Protein AF-A0A967SSY9-F1 (afdb_monomer_lite)

Sequence (122 aa):
AFTFTVLLGTLFPLVAEAMRGVRVTVGEPFFNRMTLPLAVLLLFLVGVGPVLPWGKADSRHFRRFMVPGVLGVLAIVGWLAIGGRHILAMLGIGFAVFAIAANLVEFVVGARARMNAKGENP

pLDDT: mean 81.49, std 11.8, range [48.12, 94.94]

Radius of gyration: 21.55 Å; chains: 1; bounding box: 57×33×54 Å

Secondary structure (DSSP, 8-state):
-HHHHHHHHHHHHHHHHHHHSS-----HHHHHHHHHHHHHHHHHHHHHGGGS-SS---HHHHHHHHHHHHHHHHHHHHHHHTT---HHHHHHHHHHHHHHHHHHHHHHHHHHHHHHHHT---

Structure (mmCIF, N/CA/C/O backbone):
data_AF-A0A967SSY9-F1
#
_entry.id   AF-A0A967SSY9-F1
#
loop_
_atom_site.group_PDB
_atom_site.id
_atom_site.type_symbol
_atom_site.label_atom_id
_atom_site.label_alt_id
_atom_site.label_comp_id
_atom_site.label_asym_id
_atom_site.label_entity_id
_atom_site.label_seq_id
_atom_site.pdbx_PDB_ins_code
_atom_site.Cartn_x
_atom_site.Cartn_y
_atom_site.Cartn_z
_atom_site.occupancy
_atom_site.B_iso_or_equiv
_atom_site.auth_seq_id
_atom_site.auth_comp_id
_atom_site.auth_asym_id
_atom_site.auth_atom_id
_atom_site.pdbx_PDB_model_num
ATOM 1 N N . ALA A 1 1 ? 29.407 15.890 -0.890 1.00 74.62 1 ALA A N 1
ATOM 2 C CA . ALA A 1 1 ? 29.068 14.493 -1.243 1.00 74.62 1 ALA A CA 1
ATOM 3 C C . ALA A 1 1 ? 27.664 14.393 -1.846 1.00 74.62 1 ALA A C 1
ATOM 5 O O . ALA A 1 1 ? 27.567 14.102 -3.027 1.00 74.62 1 ALA A O 1
ATOM 6 N N . PHE A 1 2 ? 26.599 14.730 -1.107 1.00 80.19 2 PHE A N 1
ATOM 7 C CA . PHE A 1 2 ? 25.205 14.651 -1.582 1.00 80.19 2 PHE A CA 1
ATOM 8 C C . PHE A 1 2 ? 24.925 15.411 -2.893 1.00 80.19 2 PHE A C 1
ATOM 10 O O . PHE A 1 2 ? 24.343 14.862 -3.821 1.00 80.19 2 PHE A O 1
ATOM 17 N N . THR A 1 3 ? 25.419 16.643 -3.020 1.00 86.81 3 THR A N 1
ATOM 18 C CA . THR A 1 3 ? 25.307 17.452 -4.247 1.00 86.81 3 THR A CA 1
ATOM 19 C C . THR A 1 3 ? 25.955 16.798 -5.464 1.00 86.81 3 THR A C 1
ATOM 21 O O . THR A 1 3 ? 25.408 16.874 -6.557 1.00 86.81 3 THR A O 1
ATOM 24 N N . PHE A 1 4 ? 27.083 16.109 -5.281 1.00 89.31 4 PHE A N 1
ATOM 25 C CA . PHE A 1 4 ? 27.763 15.389 -6.358 1.00 89.31 4 PHE A CA 1
ATOM 26 C C . PHE A 1 4 ? 26.966 14.152 -6.790 1.00 89.31 4 PHE A C 1
ATOM 28 O O . PHE A 1 4 ? 26.857 13.875 -7.977 1.00 89.31 4 PHE A O 1
ATOM 35 N N . THR A 1 5 ? 26.337 13.451 -5.841 1.00 84.94 5 THR A N 1
ATOM 36 C CA . THR A 1 5 ? 25.438 12.320 -6.118 1.00 84.94 5 THR A CA 1
ATOM 37 C C . THR A 1 5 ? 24.201 12.748 -6.907 1.00 84.94 5 THR A C 1
ATOM 39 O O . THR A 1 5 ? 23.851 12.093 -7.885 1.00 84.94 5 THR A O 1
ATOM 42 N N . VAL A 1 6 ? 23.561 13.857 -6.521 1.00 87.44 6 VAL A N 1
ATOM 43 C CA . VAL A 1 6 ? 22.399 14.403 -7.244 1.00 87.44 6 VAL A CA 1
ATOM 44 C C . VAL A 1 6 ? 22.806 14.857 -8.647 1.00 87.44 6 VAL A C 1
ATOM 46 O O . VAL A 1 6 ? 22.162 14.480 -9.624 1.00 87.44 6 VAL A O 1
ATOM 49 N N . LEU A 1 7 ? 23.917 15.592 -8.764 1.00 89.75 7 LEU A N 1
ATOM 50 C CA . LEU A 1 7 ? 24.469 16.030 -10.046 1.00 89.75 7 LEU A CA 1
ATOM 51 C C . LEU A 1 7 ? 24.727 14.832 -10.974 1.00 89.75 7 LEU A C 1
ATOM 53 O O . LEU A 1 7 ? 24.225 14.803 -12.094 1.00 89.75 7 LEU A O 1
ATOM 57 N N . LEU A 1 8 ? 25.435 13.809 -10.489 1.00 86.19 8 LEU A N 1
ATOM 58 C CA . LEU A 1 8 ? 25.750 12.615 -11.271 1.00 86.19 8 LEU A CA 1
ATOM 59 C C . LEU A 1 8 ? 24.480 11.842 -11.664 1.00 86.19 8 LEU A C 1
ATOM 61 O O . LEU A 1 8 ? 24.360 11.430 -12.811 1.00 86.19 8 LEU A O 1
ATOM 65 N N . GLY A 1 9 ? 23.506 11.705 -10.758 1.00 79.88 9 GLY A N 1
ATOM 66 C CA . GLY A 1 9 ? 22.229 11.037 -11.034 1.00 79.88 9 GLY A CA 1
ATOM 67 C C . GLY A 1 9 ? 21.374 11.748 -12.088 1.00 79.88 9 GLY A C 1
ATOM 68 O O . GLY A 1 9 ? 20.727 11.085 -12.895 1.00 79.88 9 GLY A O 1
ATOM 69 N N . THR A 1 10 ? 21.402 13.083 -12.122 1.00 84.69 10 THR A N 1
ATOM 70 C CA . THR A 1 10 ? 20.669 13.879 -13.127 1.00 84.69 10 THR A CA 1
ATOM 71 C C . THR A 1 10 ? 21.379 13.961 -14.480 1.00 84.69 10 THR A C 1
ATOM 73 O O . THR A 1 10 ? 20.709 13.986 -15.510 1.00 84.69 10 THR A O 1
ATOM 76 N N . LEU A 1 11 ? 22.717 13.969 -14.503 1.00 82.88 11 LEU A N 1
ATOM 77 C CA . LEU A 1 11 ? 23.506 14.103 -15.734 1.00 82.88 11 LEU A CA 1
ATOM 78 C C . LEU A 1 11 ? 23.828 12.764 -16.409 1.00 82.88 11 LEU A C 1
ATOM 80 O O . LEU A 1 11 ? 24.032 12.731 -17.620 1.00 82.88 11 LEU A O 1
ATOM 84 N N . PHE A 1 12 ? 23.848 11.652 -15.668 1.00 78.81 12 PHE A N 1
ATOM 85 C CA . PHE A 1 12 ? 24.152 10.325 -16.214 1.00 78.81 12 PHE A CA 1
ATOM 86 C C . PHE A 1 12 ? 23.273 9.908 -17.413 1.00 78.81 12 PHE A C 1
ATOM 88 O O . PHE A 1 12 ? 23.837 9.422 -18.396 1.00 78.81 12 PHE A O 1
ATOM 95 N N . PRO A 1 13 ? 21.939 10.122 -17.414 1.00 69.94 13 PRO A N 1
ATOM 96 C CA . PRO A 1 13 ? 21.094 9.782 -18.561 1.00 69.94 13 PRO A CA 1
ATOM 97 C C . PRO A 1 13 ? 21.457 10.590 -19.814 1.00 69.94 13 PRO A C 1
ATOM 99 O O . PRO A 1 13 ? 21.551 10.022 -20.898 1.00 69.94 13 PRO A O 1
ATOM 102 N N . LEU A 1 14 ? 21.732 11.890 -19.648 1.00 74.00 14 LEU A N 1
ATOM 103 C CA . LEU A 1 14 ? 22.136 12.806 -20.722 1.00 74.00 14 LEU A CA 1
ATOM 104 C C . LEU A 1 14 ? 23.485 12.412 -21.338 1.00 74.00 14 LEU A C 1
ATOM 106 O O . LEU A 1 14 ? 23.633 12.395 -22.559 1.00 74.00 1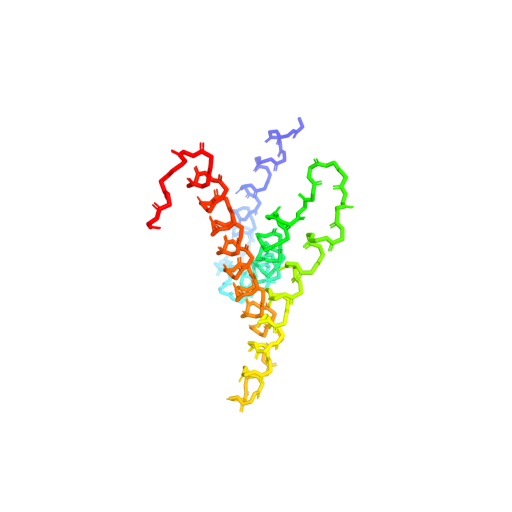4 LEU A O 1
ATOM 110 N N . VAL A 1 15 ? 24.466 12.053 -20.504 1.00 75.25 15 VAL A N 1
ATOM 111 C CA . VAL A 1 15 ? 25.784 11.594 -20.973 1.00 75.25 15 VAL A CA 1
ATOM 112 C C . VAL A 1 15 ? 25.671 10.243 -21.689 1.00 75.25 15 VAL A C 1
ATOM 114 O O . VAL A 1 15 ? 26.280 10.051 -22.741 1.00 75.25 15 VAL A O 1
ATOM 117 N N . ALA A 1 16 ? 24.855 9.319 -21.172 1.00 67.50 16 ALA A N 1
ATOM 118 C CA . ALA A 1 16 ? 24.616 8.023 -21.805 1.00 67.50 16 ALA A CA 1
ATOM 119 C C . ALA A 1 16 ? 23.914 8.146 -23.174 1.00 67.50 16 ALA A C 1
ATOM 121 O O . ALA A 1 16 ? 24.223 7.375 -24.086 1.00 67.50 16 ALA A O 1
ATOM 122 N N . GLU A 1 17 ? 23.010 9.119 -23.330 1.00 68.44 17 GLU A N 1
ATOM 123 C CA . GLU A 1 17 ? 22.348 9.457 -24.597 1.00 68.44 17 GLU A CA 1
ATOM 124 C C . GLU A 1 17 ? 23.342 10.055 -25.609 1.00 68.44 17 GLU A C 1
ATOM 126 O O . GLU A 1 17 ? 23.393 9.618 -26.760 1.00 68.44 17 GLU A O 1
ATOM 131 N N . ALA A 1 18 ? 24.207 10.973 -25.160 1.00 70.75 18 ALA A N 1
ATOM 132 C CA . ALA A 1 18 ? 25.223 11.610 -25.999 1.00 70.75 18 ALA A CA 1
ATOM 133 C C . ALA A 1 18 ? 26.295 10.629 -26.515 1.00 70.75 18 ALA A C 1
ATOM 135 O O . ALA A 1 18 ? 26.736 10.747 -27.656 1.00 70.75 18 ALA A O 1
ATOM 136 N N . MET A 1 19 ? 26.701 9.640 -25.708 1.00 67.69 19 MET A N 1
ATOM 137 C CA . MET A 1 19 ? 27.732 8.663 -26.092 1.00 67.69 19 MET A CA 1
ATOM 138 C C . MET A 1 19 ? 27.238 7.573 -27.052 1.00 67.69 19 MET A C 1
ATOM 140 O O . MET A 1 19 ? 28.041 7.009 -27.792 1.00 67.69 19 MET A O 1
ATOM 144 N N . ARG A 1 20 ? 25.945 7.223 -27.022 1.00 63.56 20 ARG A N 1
ATOM 145 C CA . ARG A 1 20 ? 25.403 6.101 -27.811 1.00 63.56 20 ARG A CA 1
ATOM 146 C C . ARG A 1 20 ? 24.812 6.520 -29.155 1.00 63.56 20 ARG A C 1
ATOM 148 O O . ARG A 1 20 ? 24.530 5.638 -29.958 1.00 63.56 20 ARG A O 1
ATOM 155 N N . GLY A 1 21 ? 24.617 7.819 -29.414 1.00 60.16 21 GLY A N 1
ATOM 156 C CA . GLY A 1 21 ? 24.145 8.353 -30.706 1.00 60.16 21 GLY A CA 1
ATOM 157 C C . GLY A 1 21 ? 22.730 7.918 -31.119 1.00 60.16 21 GLY A C 1
ATOM 158 O O . GLY A 1 21 ? 22.232 8.311 -32.169 1.00 60.16 21 GLY A O 1
ATOM 159 N N . VAL A 1 22 ? 22.067 7.122 -30.284 1.00 53.72 22 VAL A N 1
ATOM 160 C CA . VAL A 1 22 ? 20.698 6.649 -30.438 1.00 53.72 22 VAL A CA 1
ATOM 161 C C . VAL A 1 22 ? 19.961 7.131 -29.200 1.00 53.72 22 VAL A C 1
ATOM 163 O O . VAL A 1 22 ? 20.434 6.894 -28.085 1.00 53.72 22 VAL A O 1
ATOM 166 N N . ARG A 1 23 ? 18.795 7.767 -29.383 1.00 48.12 23 ARG A N 1
ATOM 167 C CA . ARG A 1 23 ? 17.794 7.924 -28.320 1.00 48.12 23 ARG A CA 1
ATOM 168 C C . ARG A 1 23 ? 17.382 6.530 -27.871 1.00 48.12 23 ARG A C 1
ATOM 170 O O . ARG A 1 23 ? 16.364 5.994 -28.298 1.00 48.12 23 ARG A O 1
ATOM 177 N N . VAL A 1 24 ? 18.177 5.915 -27.008 1.00 51.88 24 VAL A N 1
ATOM 178 C CA . VAL A 1 24 ? 17.684 4.847 -26.161 1.00 51.88 24 VAL A CA 1
ATOM 179 C C . VAL A 1 24 ? 16.820 5.582 -25.158 1.00 51.88 24 VAL A C 1
ATOM 181 O O . VAL A 1 24 ? 17.261 5.916 -24.062 1.00 51.88 24 VAL A O 1
ATOM 184 N N . THR A 1 25 ? 15.583 5.893 -25.558 1.00 53.72 25 THR A N 1
ATOM 185 C CA . THR A 1 25 ? 14.523 6.075 -24.584 1.00 53.72 25 THR A CA 1
ATOM 186 C C . THR A 1 25 ? 14.676 4.859 -23.691 1.00 53.72 25 THR A C 1
ATOM 188 O O . THR A 1 25 ? 14.556 3.722 -24.156 1.00 53.72 25 THR A O 1
ATOM 191 N N . VAL A 1 26 ? 15.040 5.069 -22.431 1.00 52.00 26 VAL A N 1
ATOM 192 C CA . VAL A 1 26 ? 14.738 4.092 -21.394 1.00 52.00 26 VAL A CA 1
ATOM 193 C C . VAL A 1 26 ? 13.219 4.020 -21.394 1.00 52.00 26 VAL A C 1
ATOM 195 O O . VAL A 1 26 ? 12.544 4.760 -20.690 1.00 52.00 26 VAL A O 1
ATOM 198 N N . GLY A 1 27 ? 12.688 3.269 -22.358 1.00 62.28 27 GLY A N 1
ATOM 199 C CA . GLY A 1 27 ? 11.298 3.333 -22.748 1.00 62.28 27 GLY A CA 1
ATOM 200 C C . GLY A 1 27 ? 10.436 2.866 -21.600 1.00 62.28 27 GLY A C 1
ATOM 201 O O . GLY A 1 27 ? 10.937 2.347 -20.596 1.00 62.28 27 GLY A O 1
ATOM 202 N N . GLU A 1 28 ? 9.131 2.957 -21.814 1.00 62.16 28 GLU A N 1
ATOM 203 C CA . GLU A 1 28 ? 8.107 2.325 -20.984 1.00 62.16 28 GLU A CA 1
ATOM 204 C C . GLU A 1 28 ? 8.563 0.999 -20.331 1.00 62.16 28 GLU A C 1
ATOM 206 O O . GLU A 1 28 ? 8.388 0.853 -19.124 1.00 62.16 28 GLU A O 1
ATOM 211 N N . PRO A 1 29 ? 9.260 0.067 -21.025 1.00 75.31 29 PRO A N 1
ATOM 212 C CA . PRO A 1 29 ? 9.710 -1.182 -20.412 1.00 75.31 29 PRO A CA 1
ATOM 213 C C . PRO A 1 29 ? 10.750 -1.032 -19.288 1.00 75.31 29 PRO A C 1
ATOM 215 O O . PRO A 1 29 ? 10.706 -1.796 -18.326 1.00 75.31 29 PRO A O 1
ATOM 218 N N . PHE A 1 30 ? 11.702 -0.099 -19.386 1.00 74.94 30 PHE A N 1
ATOM 219 C CA . PHE A 1 30 ? 12.713 0.116 -18.340 1.00 74.94 30 PHE A CA 1
ATOM 220 C C . PHE A 1 30 ? 12.098 0.824 -17.132 1.00 74.94 30 PHE A C 1
ATOM 222 O O . PHE A 1 30 ? 12.278 0.374 -15.999 1.00 74.94 30 PHE A O 1
ATOM 229 N N . PHE A 1 31 ? 11.316 1.881 -17.379 1.00 73.88 31 PHE A N 1
ATOM 230 C CA . PHE A 1 31 ? 10.651 2.628 -16.315 1.00 73.88 31 PHE A CA 1
ATOM 231 C C . PHE A 1 31 ? 9.622 1.758 -15.591 1.00 73.88 31 PHE A C 1
ATOM 233 O O . PHE A 1 31 ? 9.644 1.696 -14.369 1.00 73.88 31 PHE A O 1
ATOM 240 N N . ASN A 1 32 ? 8.798 0.987 -16.308 1.00 82.50 32 ASN A N 1
ATOM 241 C CA . ASN A 1 32 ? 7.832 0.079 -15.686 1.00 82.50 32 ASN A CA 1
ATOM 242 C C . ASN A 1 32 ? 8.529 -0.989 -14.828 1.00 82.50 32 ASN A C 1
ATOM 244 O O . ASN A 1 32 ? 8.068 -1.281 -13.728 1.00 82.50 32 ASN A O 1
ATOM 248 N N . ARG A 1 33 ? 9.673 -1.537 -15.263 1.00 82.38 33 ARG A N 1
ATOM 249 C CA . ARG A 1 33 ? 10.424 -2.528 -14.468 1.00 82.38 33 ARG A CA 1
ATOM 250 C C . ARG A 1 33 ? 10.997 -1.963 -13.169 1.00 82.38 33 ARG A C 1
ATOM 252 O O . ARG A 1 33 ? 11.056 -2.701 -12.192 1.00 82.38 33 ARG A O 1
ATOM 259 N N . MET A 1 34 ? 11.415 -0.698 -13.148 1.00 82.75 34 MET A N 1
ATOM 260 C CA . MET A 1 34 ? 11.907 -0.053 -11.924 1.00 82.75 34 MET A CA 1
ATOM 261 C C . MET A 1 34 ? 10.766 0.472 -11.047 1.00 82.75 34 MET A C 1
ATOM 263 O O . MET A 1 34 ? 10.760 0.251 -9.838 1.00 82.75 34 MET A O 1
ATOM 267 N N . THR A 1 35 ? 9.783 1.133 -11.653 1.00 84.50 35 THR A N 1
ATOM 268 C CA . THR A 1 35 ? 8.703 1.832 -10.954 1.00 84.50 35 THR A CA 1
ATOM 269 C C . THR A 1 35 ? 7.657 0.878 -10.389 1.00 84.50 35 THR A C 1
ATOM 271 O O . THR A 1 35 ? 7.179 1.118 -9.286 1.00 84.50 35 THR A O 1
ATOM 274 N N . LEU A 1 36 ? 7.306 -0.221 -11.072 1.00 89.69 36 LEU A N 1
ATOM 275 C CA . LEU A 1 36 ? 6.257 -1.130 -10.587 1.00 89.69 36 LEU A CA 1
ATOM 276 C C . LEU A 1 36 ? 6.605 -1.799 -9.240 1.00 89.69 36 LEU A C 1
ATOM 278 O O . LEU A 1 36 ? 5.761 -1.750 -8.345 1.00 89.69 36 LEU A O 1
ATOM 282 N N . PRO A 1 37 ? 7.807 -2.376 -9.020 1.00 89.31 37 PRO A N 1
ATOM 283 C CA . PRO A 1 37 ? 8.176 -2.914 -7.707 1.00 89.31 37 PRO A CA 1
ATOM 284 C C . PRO A 1 37 ? 8.186 -1.847 -6.606 1.00 89.31 37 PRO A C 1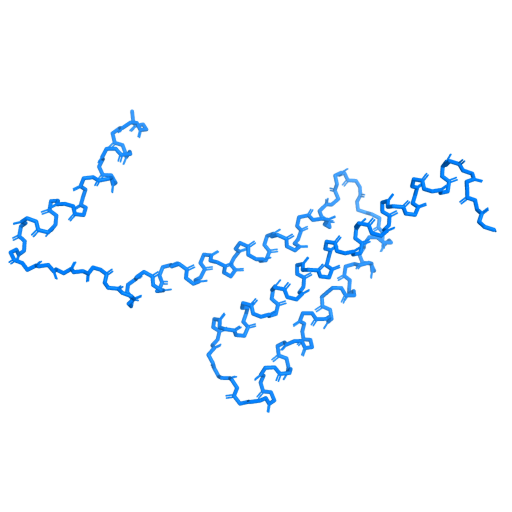
ATOM 286 O O . PRO A 1 37 ? 7.705 -2.093 -5.501 1.00 89.31 37 PRO A O 1
ATOM 289 N N . LEU A 1 38 ? 8.685 -0.646 -6.922 1.00 91.19 38 LEU A N 1
ATOM 290 C CA . LEU A 1 38 ? 8.675 0.503 -6.015 1.00 91.19 38 LEU A CA 1
ATOM 291 C C . LEU A 1 38 ? 7.246 0.921 -5.647 1.00 91.19 38 LEU A C 1
ATOM 293 O O . LEU A 1 38 ? 6.959 1.134 -4.474 1.00 91.19 38 LEU A O 1
ATOM 297 N N . ALA A 1 39 ? 6.335 0.982 -6.617 1.00 91.69 39 ALA A N 1
ATOM 298 C CA . ALA A 1 39 ? 4.933 1.324 -6.393 1.00 91.69 39 ALA A CA 1
ATOM 299 C C . ALA A 1 39 ? 4.227 0.296 -5.496 1.00 91.69 39 ALA A C 1
ATOM 301 O O . ALA A 1 39 ? 3.507 0.673 -4.575 1.00 91.69 39 ALA A O 1
ATOM 302 N N . VAL A 1 40 ? 4.471 -0.998 -5.722 1.00 93.19 40 VAL A N 1
ATOM 303 C CA . VAL A 1 40 ? 3.947 -2.093 -4.889 1.00 93.19 40 VAL A CA 1
ATOM 304 C C . VAL A 1 40 ? 4.456 -1.976 -3.449 1.00 93.19 40 VAL A C 1
ATOM 306 O O . VAL A 1 40 ? 3.665 -2.068 -2.510 1.00 93.19 40 VAL A O 1
ATOM 309 N N . LEU A 1 41 ? 5.755 -1.722 -3.266 1.00 93.12 41 LEU A N 1
ATOM 310 C CA . LEU A 1 41 ? 6.346 -1.510 -1.945 1.00 93.12 41 LEU A CA 1
ATOM 311 C C . LEU A 1 41 ? 5.735 -0.287 -1.248 1.00 93.12 41 LEU A C 1
ATOM 313 O O . LEU A 1 41 ? 5.362 -0.363 -0.080 1.00 93.12 41 LEU A O 1
ATOM 317 N N . LEU A 1 42 ? 5.589 0.828 -1.964 1.00 92.75 42 LEU A N 1
ATOM 318 C CA . LEU A 1 42 ? 4.979 2.041 -1.425 1.00 92.75 42 LEU A CA 1
ATOM 319 C C . LEU A 1 42 ? 3.518 1.819 -1.024 1.00 92.75 42 LEU A C 1
ATOM 321 O O . LEU A 1 42 ? 3.132 2.244 0.060 1.00 92.75 42 LEU A O 1
ATOM 325 N N . LEU A 1 43 ? 2.719 1.114 -1.832 1.00 92.69 43 LEU A N 1
ATOM 326 C CA . LEU A 1 43 ? 1.338 0.765 -1.477 1.00 92.69 43 LEU A CA 1
ATOM 327 C C . LEU A 1 43 ? 1.271 -0.061 -0.192 1.00 92.69 43 LEU A C 1
ATOM 329 O O . LEU A 1 43 ? 0.436 0.207 0.673 1.00 92.69 43 LEU A O 1
ATOM 333 N N . PHE A 1 44 ? 2.175 -1.029 -0.040 1.00 90.81 44 PHE A N 1
ATOM 334 C CA . PHE A 1 44 ? 2.285 -1.792 1.196 1.00 90.81 44 PHE A CA 1
ATOM 335 C C . PHE A 1 44 ? 2.594 -0.878 2.392 1.00 90.81 44 PHE A C 1
ATOM 337 O O . PHE A 1 44 ? 1.898 -0.944 3.406 1.00 90.81 44 PHE A O 1
ATOM 344 N N . LEU A 1 45 ? 3.566 0.031 2.260 1.00 91.00 45 LEU A N 1
ATOM 345 C CA . LEU A 1 45 ? 3.905 1.002 3.308 1.00 91.00 45 LEU A CA 1
ATOM 346 C C . LEU A 1 45 ? 2.719 1.911 3.668 1.00 91.00 45 LEU A C 1
ATOM 348 O O . LEU A 1 45 ? 2.473 2.137 4.852 1.00 91.00 45 LEU A O 1
ATOM 352 N N . VAL A 1 46 ? 1.957 2.391 2.680 1.00 91.94 46 VAL A N 1
ATOM 353 C CA . VAL A 1 46 ? 0.766 3.235 2.899 1.00 91.94 46 VAL A CA 1
ATOM 354 C C . VAL A 1 46 ? -0.309 2.497 3.699 1.00 91.94 46 VAL A C 1
ATOM 356 O O . VAL A 1 46 ? -0.988 3.113 4.518 1.00 91.94 46 VAL A O 1
ATOM 359 N N . GLY A 1 47 ? -0.469 1.188 3.497 1.00 86.69 47 GLY A N 1
ATOM 360 C CA . GLY A 1 47 ? -1.427 0.395 4.267 1.00 86.69 47 GLY A CA 1
ATOM 361 C C . GLY A 1 47 ? -0.938 -0.016 5.657 1.00 86.69 47 GLY A C 1
ATOM 362 O O . GLY A 1 47 ? -1.742 -0.121 6.580 1.00 86.69 47 GLY A O 1
ATOM 363 N N . VAL A 1 48 ? 0.370 -0.213 5.839 1.00 86.12 48 VAL A N 1
ATOM 364 C CA . VAL A 1 48 ? 0.959 -0.527 7.154 1.00 86.12 48 VAL A CA 1
ATOM 365 C C . VAL A 1 48 ? 1.049 0.714 8.047 1.00 86.12 48 VAL A C 1
ATOM 367 O O . VAL A 1 48 ? 0.902 0.596 9.262 1.00 86.12 48 VAL A O 1
ATOM 370 N N . GLY A 1 49 ? 1.242 1.900 7.462 1.00 83.94 49 GLY A N 1
ATOM 371 C CA . GLY A 1 49 ? 1.407 3.170 8.177 1.00 83.94 49 GLY A CA 1
ATOM 372 C C . GLY A 1 49 ? 0.354 3.442 9.264 1.00 83.94 49 GLY A C 1
ATOM 373 O O . GLY A 1 49 ? 0.751 3.650 10.408 1.00 83.94 49 GLY A O 1
ATOM 374 N N . PRO A 1 50 ? -0.961 3.376 8.968 1.00 77.00 50 PRO A N 1
ATOM 375 C CA . PRO A 1 50 ? -2.026 3.598 9.954 1.00 77.00 50 PRO A CA 1
ATOM 376 C C . PRO A 1 50 ? -2.011 2.624 11.137 1.00 77.00 50 PRO A C 1
ATOM 378 O O . PRO A 1 50 ? -2.582 2.897 12.186 1.00 77.00 50 PRO A O 1
ATOM 381 N N . VAL A 1 51 ? -1.400 1.456 10.956 1.00 69.62 51 VAL A N 1
ATOM 382 C CA . VAL A 1 51 ? -1.496 0.331 11.892 1.00 69.62 51 VAL A CA 1
ATOM 383 C C . VAL A 1 51 ? -0.273 0.278 12.795 1.00 69.62 51 VAL A C 1
ATOM 385 O O . VAL A 1 51 ? -0.316 -0.361 13.846 1.00 69.62 51 VAL A O 1
ATOM 388 N N . LEU A 1 52 ? 0.814 0.945 12.402 1.00 78.06 52 LEU A N 1
ATOM 389 C CA . LEU A 1 52 ? 2.048 0.977 13.161 1.00 78.06 52 LEU A CA 1
ATOM 390 C C . LEU A 1 52 ? 1.775 1.662 14.513 1.00 78.06 52 LEU A C 1
ATOM 392 O O . LEU A 1 52 ? 1.547 2.874 14.552 1.00 78.06 52 LEU A O 1
ATOM 396 N N . PRO A 1 53 ? 1.758 0.912 15.632 1.00 70.06 53 PRO A N 1
ATOM 397 C CA . PRO A 1 53 ? 1.438 1.500 16.915 1.00 7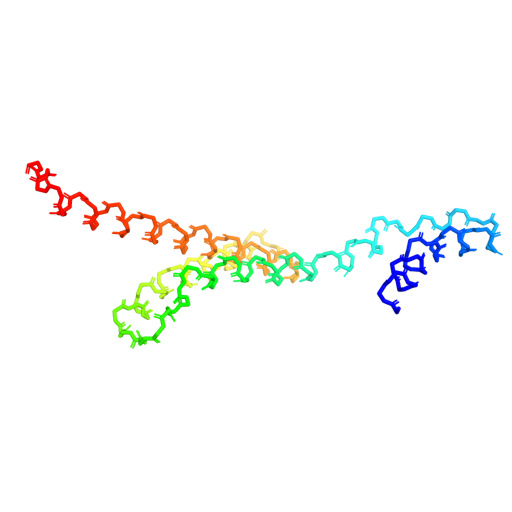0.06 53 PRO A CA 1
ATOM 398 C C . PRO A 1 53 ? 2.578 2.428 17.315 1.00 70.06 53 PRO A C 1
ATOM 400 O O . PRO A 1 53 ? 3.734 2.010 17.404 1.00 70.06 53 PRO A O 1
ATOM 403 N N . TRP A 1 54 ? 2.258 3.685 17.608 1.00 64.81 54 TRP A N 1
ATOM 404 C CA . TRP A 1 54 ? 3.218 4.600 18.213 1.00 64.81 54 TRP A CA 1
ATOM 405 C C . TRP A 1 54 ? 3.363 4.243 19.702 1.00 64.81 54 TRP A C 1
ATOM 407 O O . TRP A 1 54 ? 2.720 4.828 20.570 1.00 64.81 54 TRP A O 1
ATOM 417 N N . GLY A 1 55 ? 4.159 3.212 20.003 1.00 72.62 55 GLY A N 1
ATOM 418 C CA . GLY A 1 55 ? 4.387 2.713 21.363 1.00 72.62 55 GLY A CA 1
ATOM 419 C C . GLY A 1 55 ? 3.887 1.282 21.580 1.00 72.62 55 GLY A C 1
ATOM 420 O O . GLY A 1 55 ? 4.385 0.348 20.958 1.00 72.62 55 GLY A O 1
ATOM 421 N N . LYS A 1 56 ? 2.955 1.070 22.519 1.00 61.12 56 LYS A N 1
ATOM 422 C CA . LYS A 1 56 ? 2.520 -0.283 22.913 1.00 61.12 56 LYS A CA 1
ATOM 423 C C . LYS A 1 56 ? 1.494 -0.852 21.931 1.00 61.12 56 LYS A C 1
ATOM 425 O O . LYS A 1 56 ? 0.421 -0.283 21.750 1.00 61.12 56 LYS A O 1
ATOM 430 N N . ALA A 1 57 ? 1.803 -2.011 21.356 1.00 65.31 57 ALA A N 1
ATOM 431 C CA . ALA A 1 57 ? 0.854 -2.779 20.563 1.00 65.31 57 ALA A CA 1
ATOM 432 C C . ALA A 1 57 ? -0.226 -3.384 21.478 1.00 65.31 57 ALA A C 1
ATOM 434 O O . ALA A 1 57 ? 0.058 -4.261 22.290 1.00 65.31 57 ALA A O 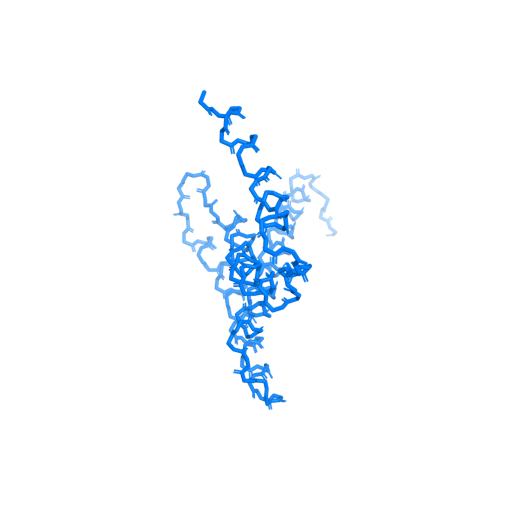1
ATOM 435 N N . ASP A 1 58 ? -1.466 -2.911 21.353 1.00 69.50 58 ASP A N 1
ATOM 436 C CA . ASP A 1 58 ? -2.627 -3.545 21.986 1.00 69.50 58 ASP A CA 1
ATOM 437 C C . ASP A 1 58 ? -3.233 -4.589 21.026 1.00 69.50 58 ASP A C 1
ATOM 439 O O . ASP A 1 58 ? -3.369 -4.341 19.826 1.00 69.50 58 ASP A O 1
ATOM 443 N N . SER A 1 59 ? -3.628 -5.755 21.550 1.00 71.12 59 SER A N 1
ATOM 444 C CA . SER A 1 59 ? -4.253 -6.868 20.810 1.00 71.12 59 SER A CA 1
ATOM 445 C C . SER A 1 59 ? -5.466 -6.414 19.983 1.00 71.12 59 SER A C 1
ATOM 447 O O . SER A 1 59 ? -5.744 -6.932 18.896 1.00 71.12 59 SER A O 1
ATOM 449 N N . ARG A 1 60 ? -6.156 -5.365 20.445 1.00 73.25 60 ARG A N 1
ATOM 450 C CA . ARG A 1 60 ? -7.284 -4.752 19.735 1.00 73.25 60 ARG A CA 1
ATOM 451 C C . ARG A 1 60 ? -6.881 -4.099 18.401 1.00 73.25 60 ARG A C 1
ATOM 453 O O . ARG A 1 60 ? -7.694 -4.102 17.477 1.00 73.25 60 ARG A O 1
ATOM 460 N N . HIS A 1 61 ? -5.647 -3.603 18.267 1.00 74.38 61 HIS A N 1
ATOM 461 C CA . HIS A 1 61 ? -5.105 -3.064 17.009 1.00 74.38 61 HIS A CA 1
ATOM 462 C C . HIS A 1 61 ? -4.818 -4.176 15.998 1.00 74.38 61 HIS A C 1
ATOM 464 O O . HIS A 1 61 ? -5.146 -4.039 14.822 1.00 74.38 61 HIS A O 1
ATOM 470 N N . PHE A 1 62 ? -4.311 -5.322 16.460 1.00 72.75 62 PHE A N 1
ATOM 471 C CA . PHE A 1 62 ? -4.050 -6.471 15.590 1.00 72.75 62 PHE A CA 1
ATOM 472 C C . PHE A 1 62 ? -5.335 -7.007 14.943 1.00 72.75 62 PHE A C 1
ATOM 474 O O . PHE A 1 62 ? -5.382 -7.271 13.743 1.00 72.75 62 PHE A O 1
ATOM 481 N N . ARG A 1 63 ? -6.433 -7.085 15.707 1.00 75.38 63 ARG A N 1
ATOM 482 C CA . ARG A 1 63 ? -7.727 -7.519 15.155 1.00 75.38 63 ARG A CA 1
ATOM 483 C C . ARG A 1 63 ? -8.301 -6.526 14.142 1.00 75.38 63 ARG A C 1
ATOM 485 O O . ARG A 1 63 ? -8.950 -6.939 13.186 1.00 75.38 63 ARG A O 1
ATOM 492 N N . ARG A 1 64 ? -8.056 -5.225 14.329 1.00 77.19 64 ARG A N 1
ATOM 493 C CA . ARG A 1 64 ? -8.442 -4.187 13.358 1.00 77.19 64 ARG A CA 1
ATOM 494 C C . ARG A 1 64 ? -7.648 -4.298 12.062 1.00 77.19 64 ARG A C 1
ATOM 496 O O . ARG A 1 64 ? -8.202 -4.000 11.014 1.00 77.19 64 ARG A O 1
ATOM 503 N N . PHE A 1 65 ? -6.414 -4.791 12.127 1.00 80.69 65 PHE A N 1
ATOM 504 C CA . PHE A 1 65 ? -5.572 -5.033 10.959 1.00 80.69 65 PHE A CA 1
ATOM 505 C C . PHE A 1 65 ? -5.976 -6.253 10.127 1.00 80.69 65 PHE A C 1
ATOM 507 O O . PHE A 1 65 ? -5.810 -6.253 8.906 1.00 80.69 65 PHE A O 1
ATOM 514 N N . MET A 1 66 ? -6.546 -7.284 10.760 1.00 84.94 66 MET A N 1
ATOM 515 C CA . MET A 1 66 ? -7.015 -8.467 10.032 1.00 84.94 66 MET A CA 1
ATOM 516 C C . MET A 1 66 ? -8.061 -8.118 8.970 1.00 84.94 66 MET A C 1
ATOM 518 O O . MET A 1 66 ? -8.055 -8.730 7.909 1.00 84.94 66 MET A O 1
ATOM 522 N N . VAL A 1 67 ? -8.934 -7.136 9.221 1.00 88.44 67 VAL A N 1
ATOM 523 C CA . VAL A 1 67 ? -10.001 -6.770 8.274 1.00 88.44 67 VAL A CA 1
ATOM 524 C C . VAL A 1 67 ? -9.429 -6.210 6.956 1.00 88.44 67 VAL A C 1
ATOM 526 O O . VAL A 1 67 ? -9.713 -6.801 5.913 1.00 88.44 67 VAL A O 1
ATOM 529 N N . PRO A 1 68 ? -8.576 -5.161 6.951 1.00 90.19 68 PRO A N 1
ATOM 530 C CA . PRO A 1 68 ? -7.865 -4.725 5.749 1.00 90.19 68 PRO A CA 1
ATOM 531 C C . PRO A 1 68 ? -7.046 -5.835 5.088 1.00 90.19 68 PRO A C 1
ATOM 533 O O . PRO A 1 68 ? -7.042 -5.940 3.863 1.00 90.19 68 PRO A O 1
ATOM 536 N N . GLY A 1 69 ? -6.367 -6.673 5.883 1.00 90.62 69 GLY A N 1
ATOM 537 C CA . GLY A 1 69 ? -5.553 -7.778 5.372 1.00 90.62 69 GLY A CA 1
ATOM 538 C C . GLY A 1 69 ? -6.377 -8.798 4.586 1.00 90.62 69 GLY A C 1
ATOM 539 O O . GLY A 1 69 ? -6.024 -9.149 3.462 1.00 90.62 69 GLY A O 1
ATOM 540 N N . VAL A 1 70 ? -7.519 -9.220 5.136 1.00 93.06 70 VAL A N 1
ATOM 541 C CA . VAL A 1 70 ? -8.450 -10.141 4.469 1.00 93.06 70 VAL A CA 1
ATOM 542 C C . VAL A 1 70 ? -9.013 -9.517 3.194 1.00 93.06 70 VAL A C 1
ATOM 544 O O . VAL A 1 70 ? -9.051 -10.188 2.167 1.00 93.06 70 VAL A O 1
ATOM 547 N N . LEU A 1 71 ? -9.389 -8.234 3.216 1.00 93.00 71 LEU A N 1
ATOM 548 C CA . LEU A 1 71 ? -9.869 -7.536 2.019 1.00 93.00 71 LEU A CA 1
ATOM 549 C C . LEU A 1 71 ? -8.803 -7.471 0.916 1.00 93.00 71 LEU A C 1
ATOM 551 O O . LEU A 1 71 ? -9.119 -7.708 -0.249 1.00 93.00 71 LEU A O 1
ATOM 555 N N . GLY A 1 72 ? -7.541 -7.222 1.276 1.00 93.00 72 GLY A N 1
ATOM 556 C CA . GLY A 1 72 ? -6.421 -7.271 0.335 1.00 93.00 72 GLY A CA 1
ATOM 557 C C . GLY A 1 72 ? -6.242 -8.657 -0.294 1.00 93.00 72 GLY A C 1
ATOM 558 O O . GLY A 1 72 ? -6.108 -8.770 -1.511 1.00 93.00 72 GLY A O 1
ATOM 559 N N . VAL A 1 73 ? -6.312 -9.726 0.506 1.00 93.62 73 VAL A N 1
ATOM 560 C CA . VAL A 1 73 ? -6.235 -11.110 0.001 1.00 93.62 73 VAL A CA 1
ATOM 561 C C . VAL A 1 73 ? -7.422 -11.438 -0.907 1.00 93.62 73 VAL A C 1
ATOM 563 O O . VAL A 1 73 ? -7.227 -12.004 -1.980 1.00 93.62 73 VAL A O 1
ATOM 566 N N . LEU A 1 74 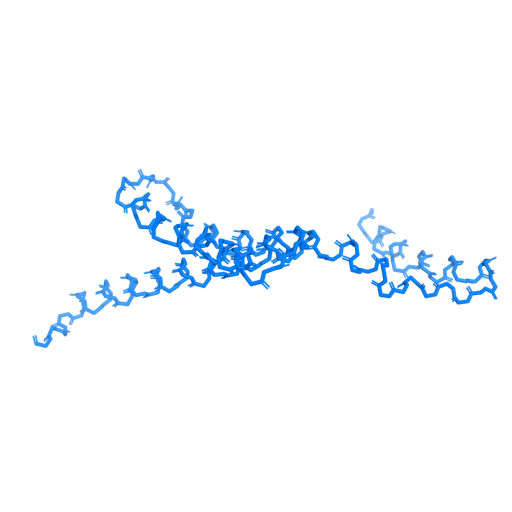? -8.642 -11.045 -0.532 1.00 94.94 74 LEU A N 1
ATOM 567 C CA . LEU A 1 74 ? -9.835 -11.246 -1.360 1.00 94.94 74 LEU A CA 1
ATOM 568 C C . LEU A 1 74 ? -9.724 -10.528 -2.708 1.00 94.94 74 LEU A C 1
ATOM 570 O O . LEU A 1 74 ? -10.130 -11.085 -3.725 1.00 94.94 74 LEU A O 1
ATOM 574 N N . ALA A 1 75 ? -9.126 -9.336 -2.743 1.00 93.50 75 ALA A N 1
ATOM 575 C CA . ALA A 1 75 ? -8.871 -8.623 -3.990 1.00 93.50 75 ALA A CA 1
ATOM 576 C C . ALA A 1 75 ? -7.885 -9.377 -4.900 1.00 93.50 75 ALA A C 1
ATOM 578 O O . ALA A 1 75 ? -8.104 -9.462 -6.109 1.00 93.50 75 ALA A O 1
ATOM 579 N N . ILE A 1 76 ? -6.841 -9.988 -4.326 1.00 93.25 76 ILE A N 1
ATOM 580 C CA . ILE A 1 76 ? -5.897 -10.842 -5.066 1.00 93.25 76 ILE A CA 1
ATOM 581 C C . ILE A 1 76 ? -6.615 -12.074 -5.635 1.00 93.25 76 ILE A C 1
ATOM 583 O O . ILE A 1 76 ? -6.427 -12.416 -6.803 1.00 93.25 76 ILE A O 1
ATOM 587 N N . VAL A 1 77 ? -7.458 -12.729 -4.832 1.00 92.75 77 VAL A N 1
ATOM 588 C CA . VAL A 1 77 ? -8.245 -13.895 -5.265 1.00 92.75 77 VAL A CA 1
ATOM 589 C C . VAL A 1 77 ? -9.232 -13.513 -6.372 1.00 92.75 77 VAL A C 1
ATOM 591 O O . VAL A 1 77 ? -9.326 -14.220 -7.373 1.00 92.75 77 VAL A O 1
ATOM 594 N N . GLY A 1 78 ? -9.915 -12.373 -6.246 1.00 93.00 78 GLY A N 1
ATOM 595 C CA . GLY A 1 78 ? -10.808 -11.849 -7.282 1.00 93.00 78 GLY A CA 1
ATOM 596 C C . GLY A 1 78 ? -10.078 -11.556 -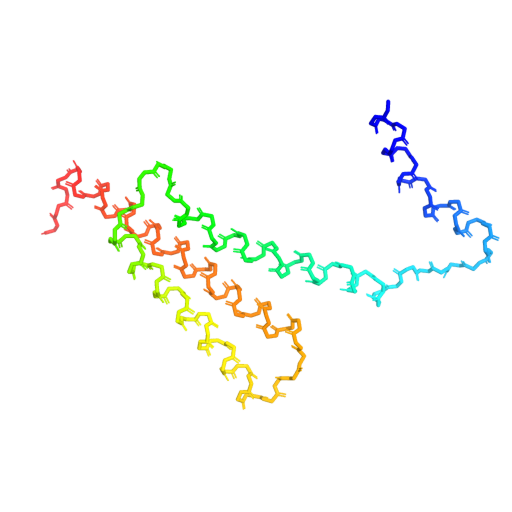8.594 1.00 93.00 78 GLY A C 1
ATOM 597 O O . GLY A 1 78 ? -10.571 -11.901 -9.666 1.00 93.00 78 GLY A O 1
ATOM 598 N N . TRP A 1 79 ? -8.866 -10.999 -8.521 1.00 92.38 79 TRP A N 1
ATOM 599 C CA . TRP A 1 79 ? -8.031 -10.759 -9.699 1.00 92.38 79 TRP A CA 1
ATOM 600 C C . TRP A 1 79 ? -7.595 -12.055 -10.400 1.00 92.38 79 TRP A C 1
ATOM 602 O O . TRP A 1 79 ? -7.608 -12.141 -11.630 1.00 92.38 79 TRP A O 1
ATOM 612 N N . LEU A 1 80 ? -7.247 -13.087 -9.630 1.00 91.62 80 LEU A N 1
ATOM 613 C CA . LEU A 1 80 ? -6.959 -14.414 -10.178 1.00 91.62 80 LEU A CA 1
ATOM 614 C C . LEU A 1 80 ? -8.191 -15.030 -10.851 1.00 91.62 80 LEU A C 1
ATOM 616 O O . LEU A 1 80 ? -8.064 -15.631 -11.919 1.00 91.62 80 LEU A O 1
ATOM 620 N N . ALA A 1 81 ? -9.376 -14.854 -10.260 1.00 92.69 81 ALA A N 1
ATOM 621 C CA . ALA A 1 81 ? -10.627 -15.399 -10.781 1.00 92.69 81 ALA A CA 1
ATOM 622 C C . ALA A 1 81 ? -11.011 -14.816 -12.153 1.00 92.69 81 ALA A C 1
ATOM 624 O O . ALA A 1 81 ? -11.547 -15.538 -12.988 1.00 92.69 81 ALA A O 1
ATOM 625 N N . ILE A 1 82 ? -10.677 -13.548 -12.425 1.00 92.94 82 ILE A N 1
ATOM 626 C CA . ILE A 1 82 ? -10.890 -12.913 -13.741 1.00 92.94 82 ILE A CA 1
ATOM 627 C C . ILE A 1 82 ? -9.772 -13.212 -14.758 1.00 92.94 82 ILE A C 1
ATOM 629 O O . ILE A 1 82 ? -9.749 -12.639 -15.845 1.00 92.94 82 ILE A O 1
ATOM 633 N N . GLY A 1 83 ? -8.837 -14.109 -14.426 1.00 89.69 83 GLY A N 1
ATOM 634 C CA . GLY A 1 83 ? -7.779 -14.570 -15.329 1.00 89.69 83 GLY A CA 1
ATOM 635 C C . GLY A 1 83 ? -6.503 -13.724 -15.319 1.00 89.69 83 GLY A C 1
ATOM 636 O O . GLY A 1 83 ? -5.611 -13.952 -16.140 1.00 89.69 83 GLY A O 1
ATOM 637 N N . GLY A 1 84 ? -6.368 -12.772 -14.395 1.00 87.50 84 GLY A N 1
ATOM 638 C CA . GLY A 1 84 ? -5.173 -11.947 -14.278 1.00 87.50 84 GLY A CA 1
ATOM 639 C C . GLY A 1 84 ? -3.971 -12.743 -13.757 1.00 87.50 84 GLY A C 1
ATOM 640 O O . GLY A 1 84 ? -3.990 -13.245 -12.639 1.00 87.50 84 GLY A O 1
ATOM 641 N N . ARG A 1 85 ? -2.892 -12.839 -14.550 1.00 85.25 85 ARG A N 1
ATOM 642 C CA . ARG A 1 85 ? -1.678 -13.615 -14.189 1.00 85.25 85 ARG A CA 1
ATOM 643 C C . ARG A 1 85 ? -0.428 -12.781 -13.921 1.00 85.25 85 ARG A C 1
ATOM 645 O O . ARG A 1 85 ? 0.619 -13.324 -13.581 1.00 85.25 85 ARG A O 1
ATOM 652 N N . HIS A 1 86 ? -0.510 -11.464 -14.082 1.00 89.12 86 HIS A N 1
ATOM 653 C CA . HIS A 1 86 ? 0.639 -10.593 -13.866 1.00 89.12 86 HIS A CA 1
ATOM 654 C C . HIS A 1 86 ? 0.889 -10.375 -12.366 1.00 89.12 86 HIS A C 1
ATOM 656 O O . HIS A 1 86 ? 0.094 -9.719 -11.689 1.00 89.12 86 HIS A O 1
ATOM 662 N N . ILE A 1 87 ? 2.013 -10.893 -11.858 1.00 88.56 87 ILE A N 1
ATOM 663 C CA . ILE A 1 87 ? 2.359 -10.894 -10.425 1.00 88.56 87 ILE A CA 1
ATOM 664 C C . ILE A 1 87 ? 2.351 -9.484 -9.813 1.00 88.56 87 ILE A C 1
ATOM 666 O O . ILE A 1 87 ? 1.765 -9.270 -8.756 1.00 88.56 87 ILE A O 1
ATOM 670 N N . LEU A 1 88 ? 2.927 -8.491 -10.501 1.00 87.69 88 LEU A N 1
ATOM 671 C CA . LEU A 1 88 ? 2.993 -7.117 -9.989 1.00 87.69 88 LEU A CA 1
ATOM 672 C C . LEU A 1 88 ? 1.610 -6.453 -9.966 1.00 87.69 88 LEU A C 1
ATOM 674 O O . LEU A 1 88 ? 1.354 -5.619 -9.104 1.00 87.69 88 LEU A O 1
ATOM 678 N N . ALA A 1 89 ? 0.708 -6.843 -10.875 1.00 87.19 89 ALA A N 1
ATOM 679 C CA . ALA A 1 89 ? -0.661 -6.328 -10.882 1.00 87.19 89 ALA A CA 1
ATOM 680 C C . ALA A 1 89 ? -1.478 -6.924 -9.725 1.00 87.19 89 ALA A C 1
ATOM 682 O O . ALA A 1 89 ? -2.178 -6.183 -9.042 1.00 87.19 89 ALA A O 1
ATOM 683 N N . MET A 1 90 ? -1.320 -8.226 -9.444 1.00 91.00 90 MET A N 1
ATOM 684 C CA . MET A 1 90 ? -1.910 -8.867 -8.259 1.00 91.00 90 MET A CA 1
ATOM 685 C C . MET A 1 90 ? -1.479 -8.173 -6.972 1.00 91.00 90 MET A C 1
ATOM 687 O O . MET A 1 90 ? -2.327 -7.792 -6.168 1.00 91.00 90 MET A O 1
ATOM 691 N N . LEU A 1 91 ? -0.167 -7.998 -6.786 1.00 92.12 91 LEU A N 1
ATOM 692 C CA . LEU A 1 91 ? 0.369 -7.356 -5.588 1.00 92.12 91 LEU A CA 1
ATOM 693 C C . LEU A 1 91 ? -0.092 -5.900 -5.483 1.00 92.12 91 LEU A C 1
ATOM 695 O O . LEU A 1 91 ? -0.493 -5.467 -4.407 1.00 92.12 91 LEU A O 1
ATOM 699 N N . GLY A 1 92 ? -0.101 -5.166 -6.600 1.00 92.38 92 GLY A N 1
ATOM 700 C CA . GLY A 1 92 ? -0.594 -3.792 -6.648 1.00 92.38 92 GLY A CA 1
ATOM 701 C C . GLY A 1 92 ? -2.058 -3.678 -6.222 1.00 92.38 92 GLY A C 1
ATOM 702 O O . GLY A 1 92 ? -2.377 -2.871 -5.356 1.00 92.38 92 GLY A O 1
ATOM 703 N N . ILE A 1 93 ? -2.942 -4.517 -6.766 1.00 92.88 93 ILE A N 1
ATOM 704 C CA . ILE A 1 93 ? -4.374 -4.511 -6.428 1.00 92.88 93 ILE A CA 1
ATOM 705 C C . ILE A 1 93 ? -4.600 -4.930 -4.974 1.00 92.88 93 ILE A C 1
ATOM 707 O O . ILE A 1 93 ? -5.340 -4.261 -4.251 1.00 92.88 93 ILE A O 1
ATOM 711 N N . GLY A 1 94 ? -3.932 -5.994 -4.526 1.00 93.88 94 GLY A N 1
ATOM 712 C CA . GLY A 1 94 ? -4.019 -6.463 -3.147 1.00 93.88 94 GLY A CA 1
ATOM 713 C C . GLY A 1 94 ? -3.604 -5.391 -2.144 1.00 93.88 94 GLY A C 1
ATOM 714 O O . GLY A 1 94 ? -4.355 -5.093 -1.215 1.00 93.88 94 GLY A O 1
ATOM 715 N N . PHE A 1 95 ? -2.444 -4.762 -2.359 1.00 94.12 95 PHE A N 1
ATOM 716 C CA . PHE A 1 95 ? -1.956 -3.704 -1.476 1.00 94.12 95 PHE A CA 1
ATOM 717 C C . PHE A 1 95 ? -2.746 -2.402 -1.596 1.00 94.12 95 PHE A C 1
ATOM 719 O O . PHE A 1 95 ? -2.903 -1.722 -0.589 1.00 94.12 95 PHE A O 1
ATOM 726 N N . ALA A 1 96 ? -3.301 -2.069 -2.763 1.00 93.88 96 ALA A N 1
ATOM 727 C CA . ALA A 1 96 ? -4.182 -0.912 -2.908 1.00 93.88 96 ALA A CA 1
ATOM 728 C C . ALA A 1 96 ? -5.472 -1.074 -2.091 1.00 93.88 96 ALA A C 1
ATOM 730 O O . ALA A 1 96 ? -5.819 -0.187 -1.311 1.00 93.88 96 ALA A O 1
ATOM 731 N N . VAL A 1 97 ? -6.152 -2.220 -2.207 1.00 94.69 97 VAL A N 1
ATOM 732 C CA . VAL A 1 97 ? -7.371 -2.503 -1.428 1.00 94.69 97 VAL A CA 1
ATOM 733 C C . VAL A 1 97 ? -7.062 -2.551 0.065 1.00 94.69 97 VAL A C 1
ATOM 735 O O . VAL A 1 97 ? -7.774 -1.942 0.863 1.00 94.69 97 VAL A O 1
ATOM 738 N N . PHE A 1 98 ? -5.969 -3.215 0.439 1.00 94.12 98 PHE A N 1
ATOM 739 C CA . PHE A 1 98 ? -5.474 -3.239 1.811 1.00 94.12 98 PHE A CA 1
ATOM 740 C C . PHE A 1 98 ? -5.215 -1.827 2.359 1.00 94.12 98 PHE A C 1
ATOM 742 O O . PHE A 1 98 ? -5.689 -1.499 3.446 1.00 94.12 98 PHE A O 1
ATOM 749 N N . ALA A 1 99 ? -4.524 -0.970 1.605 1.00 93.00 99 ALA A N 1
ATOM 750 C CA . ALA A 1 99 ? -4.200 0.386 2.028 1.00 93.00 99 ALA A CA 1
ATOM 751 C C . ALA A 1 99 ? -5.447 1.259 2.196 1.00 93.00 99 ALA A C 1
ATOM 753 O O . ALA A 1 99 ? -5.583 1.946 3.209 1.00 93.00 99 ALA A O 1
ATOM 754 N N . ILE A 1 100 ? -6.383 1.198 1.246 1.00 93.38 100 ILE A N 1
ATOM 755 C CA . ILE A 1 100 ? -7.657 1.925 1.319 1.00 93.38 100 ILE A CA 1
ATOM 756 C C . ILE A 1 100 ? -8.454 1.475 2.546 1.00 93.38 100 ILE A C 1
ATOM 758 O O . ILE A 1 100 ? -8.905 2.309 3.332 1.00 93.38 100 ILE A O 1
ATOM 762 N N . ALA A 1 101 ? -8.586 0.163 2.750 1.00 92.50 101 ALA A N 1
ATOM 763 C CA . ALA A 1 101 ? -9.310 -0.390 3.886 1.00 92.50 101 ALA A CA 1
ATOM 764 C C . ALA A 1 101 ? -8.663 -0.007 5.227 1.00 92.50 101 ALA A C 1
ATOM 766 O O . ALA A 1 101 ? -9.373 0.379 6.154 1.00 92.50 101 ALA A O 1
ATOM 767 N N . ALA A 1 102 ? -7.332 -0.068 5.331 1.00 90.75 102 ALA A N 1
ATOM 768 C CA . ALA A 1 102 ? -6.606 0.319 6.539 1.00 90.75 102 ALA A CA 1
ATOM 769 C C . ALA A 1 102 ? -6.830 1.798 6.887 1.00 90.75 102 ALA A C 1
ATOM 771 O O . ALA A 1 102 ? -7.161 2.118 8.028 1.00 90.75 102 ALA A O 1
ATOM 772 N N . ASN A 1 103 ? -6.738 2.688 5.893 1.00 90.62 103 ASN A N 1
ATOM 773 C CA . ASN A 1 103 ? -6.977 4.119 6.084 1.00 90.62 103 ASN A CA 1
ATOM 774 C C . ASN A 1 103 ? -8.435 4.417 6.468 1.00 90.62 103 ASN A C 1
ATOM 776 O O . ASN A 1 103 ? -8.678 5.224 7.362 1.00 90.62 103 ASN A O 1
ATOM 780 N N . LEU A 1 104 ? -9.409 3.743 5.848 1.00 91.44 104 LEU A N 1
ATOM 781 C CA . LEU A 1 104 ? -10.829 3.888 6.187 1.00 91.44 104 LEU A CA 1
ATOM 782 C C . LEU A 1 104 ? -11.132 3.448 7.621 1.00 91.44 104 LEU A C 1
ATOM 784 O O . LEU A 1 104 ? -11.835 4.156 8.341 1.00 91.44 104 LEU A O 1
ATOM 788 N N . VAL A 1 105 ? -10.609 2.293 8.044 1.00 89.00 105 VAL A N 1
ATOM 789 C CA . VAL A 1 105 ? -10.803 1.789 9.411 1.00 89.00 105 VAL A CA 1
ATOM 790 C C . VAL A 1 105 ? -10.255 2.790 10.424 1.00 89.00 105 VAL A C 1
ATOM 792 O O . VAL A 1 105 ? -10.961 3.129 11.375 1.00 89.00 105 VAL A O 1
ATOM 795 N N . GLU A 1 106 ? -9.046 3.302 10.201 1.00 87.56 106 GLU A N 1
ATOM 796 C CA . GLU A 1 106 ? -8.430 4.273 11.105 1.00 87.56 106 GLU A CA 1
ATOM 797 C C . GLU A 1 106 ? -9.189 5.606 11.120 1.00 87.56 106 GLU A C 1
ATOM 799 O O . GLU A 1 106 ? -9.470 6.153 12.187 1.00 87.56 106 GLU A O 1
ATOM 804 N N . PHE A 1 107 ? -9.633 6.085 9.955 1.00 88.62 107 PHE A N 1
ATOM 805 C CA . PHE A 1 107 ? -10.433 7.304 9.852 1.00 88.62 107 PHE A CA 1
ATOM 806 C C . PHE A 1 107 ? -11.761 7.187 10.612 1.00 88.62 107 PHE A C 1
ATOM 808 O O . PHE A 1 107 ? -12.122 8.083 11.373 1.00 88.62 107 PHE A O 1
ATOM 815 N N . VAL A 1 108 ? -12.472 6.064 10.469 1.00 87.69 108 VAL A N 1
ATOM 816 C CA . VAL A 1 108 ? -13.743 5.818 11.170 1.00 87.69 108 VAL A CA 1
ATOM 817 C C . VAL A 1 108 ? -13.531 5.685 12.676 1.00 87.69 108 VAL A C 1
ATOM 819 O O . VAL A 1 108 ? -14.319 6.222 13.455 1.00 87.69 108 VAL A O 1
ATOM 822 N N . VAL A 1 109 ? -12.480 4.985 13.110 1.00 84.88 109 VAL A N 1
ATOM 823 C CA . VAL A 1 109 ? -12.148 4.855 14.535 1.00 84.88 109 VAL A CA 1
ATOM 824 C C . VAL A 1 109 ? -11.802 6.219 15.129 1.00 84.88 109 VAL A C 1
ATOM 826 O O . VAL A 1 109 ? -12.347 6.575 16.176 1.00 84.88 109 VAL A O 1
ATOM 829 N N . GLY A 1 110 ? -10.969 7.007 14.448 1.00 84.00 110 GLY A N 1
ATOM 830 C CA . GLY A 1 110 ? -10.616 8.362 14.860 1.00 84.00 110 GLY A CA 1
ATOM 831 C C . GLY A 1 110 ? -11.825 9.301 14.901 1.00 84.00 110 GLY A C 1
ATOM 832 O O . GLY A 1 110 ? -11.986 10.055 15.861 1.00 84.00 110 GLY A O 1
ATOM 833 N N . ALA A 1 111 ? -12.716 9.225 13.909 1.00 87.06 111 ALA A N 1
ATOM 834 C CA . ALA A 1 111 ? -13.946 10.014 13.864 1.00 87.06 111 ALA A CA 1
ATOM 835 C C . ALA A 1 111 ? -14.905 9.648 15.008 1.00 87.06 111 ALA A C 1
ATOM 837 O O . ALA A 1 111 ? -15.376 10.531 15.723 1.00 87.06 111 ALA A O 1
ATOM 838 N N . ARG A 1 112 ? -15.134 8.350 15.252 1.00 82.94 112 ARG A N 1
ATOM 839 C CA . ARG A 1 112 ? -15.981 7.876 16.361 1.00 82.94 112 ARG A CA 1
ATOM 840 C C . ARG A 1 112 ? -15.412 8.243 17.727 1.00 82.94 112 ARG A C 1
ATOM 842 O O . ARG A 1 112 ? -16.169 8.635 18.607 1.00 82.94 112 ARG A O 1
ATOM 849 N N . ALA A 1 113 ? -14.094 8.160 17.908 1.00 82.88 113 ALA A N 1
ATOM 850 C CA . ALA A 1 113 ? -13.451 8.571 19.154 1.00 82.88 113 ALA A CA 1
ATOM 851 C C . ALA A 1 113 ? -13.678 10.064 19.445 1.00 82.88 113 ALA A C 1
ATOM 853 O O . ALA A 1 113 ? -13.969 10.430 20.582 1.00 82.88 113 ALA A O 1
ATOM 854 N N . ARG A 1 114 ? -13.616 10.919 18.413 1.00 79.94 114 ARG A N 1
ATOM 855 C CA . ARG A 1 114 ? -13.900 12.359 18.532 1.00 79.94 114 ARG A CA 1
ATOM 856 C C . ARG A 1 114 ? -15.371 12.648 18.824 1.00 79.94 114 ARG A C 1
ATOM 858 O O . ARG A 1 114 ? -15.652 13.515 19.643 1.00 79.94 114 ARG A O 1
ATOM 865 N N . MET A 1 115 ? -16.285 11.923 18.185 1.00 78.69 115 MET A N 1
ATOM 866 C CA . MET A 1 115 ? -17.729 12.086 18.381 1.00 78.69 115 MET A CA 1
ATOM 867 C C . MET A 1 115 ? -18.146 11.696 19.806 1.00 78.69 115 MET A C 1
ATOM 869 O O . MET A 1 115 ? -18.799 12.474 20.495 1.00 78.69 115 MET A O 1
ATOM 873 N N . ASN A 1 116 ? -17.637 10.564 20.305 1.00 76.38 116 ASN A N 1
ATOM 874 C CA . ASN A 1 116 ? -17.854 10.133 21.687 1.00 76.38 116 ASN A CA 1
ATOM 875 C C . ASN A 1 116 ? -17.256 11.118 22.708 1.00 76.38 116 ASN A C 1
ATOM 877 O O . ASN A 1 116 ? -17.840 11.328 23.766 1.00 76.38 116 ASN A O 1
ATOM 881 N N . ALA A 1 117 ? -16.109 11.737 22.399 1.00 74.62 117 ALA A N 1
ATOM 882 C CA . ALA A 1 117 ? -15.485 12.738 23.267 1.00 74.62 117 ALA A CA 1
ATOM 883 C C . ALA A 1 117 ? -16.254 14.071 23.312 1.00 74.62 117 ALA A C 1
ATOM 885 O O . ALA A 1 117 ? -16.170 14.784 24.309 1.00 74.62 117 ALA A O 1
ATOM 886 N N . LYS A 1 118 ? -17.000 14.412 22.253 1.00 72.88 118 LYS A N 1
ATOM 887 C CA . LYS A 1 118 ? -17.853 15.609 22.200 1.00 72.88 118 LYS A CA 1
ATOM 888 C C . LYS A 1 118 ? -19.260 15.401 22.767 1.00 72.88 118 LYS A C 1
ATOM 890 O O . LYS A 1 118 ? -19.993 16.374 22.883 1.00 72.88 118 LYS A O 1
ATOM 895 N N . GLY A 1 119 ? -19.632 14.176 23.143 1.00 61.38 119 GLY A N 1
ATOM 896 C CA . GLY A 1 119 ? -20.949 13.885 23.721 1.00 61.38 119 GLY A CA 1
ATOM 897 C C . GLY A 1 119 ? -22.118 14.024 22.738 1.00 61.38 119 GLY A C 1
ATOM 898 O O . GLY A 1 119 ? -23.268 13.972 23.158 1.00 61.38 119 GLY A O 1
ATOM 899 N N . GLU A 1 120 ? -21.842 14.168 21.440 1.00 58.38 120 GLU A N 1
ATOM 900 C CA . GLU A 1 120 ? -22.848 14.206 20.374 1.00 58.38 120 GLU A CA 1
ATOM 901 C C . GLU A 1 120 ? -23.230 12.763 20.005 1.00 58.38 120 GLU A C 1
ATOM 903 O O . GLU A 1 120 ? -22.847 12.238 18.960 1.00 58.38 120 GLU A O 1
ATOM 908 N N . ASN A 1 121 ? -23.920 12.080 20.918 1.00 54.81 121 ASN A N 1
ATOM 909 C CA . ASN A 1 121 ? -24.604 10.827 20.607 1.00 54.81 121 ASN A CA 1
ATOM 910 C C . ASN A 1 121 ? -25.990 11.173 20.024 1.00 54.81 121 ASN A C 1
ATOM 912 O O . ASN A 1 121 ? -26.655 12.038 20.599 1.00 54.81 121 ASN A O 1
ATOM 916 N N . PRO A 1 122 ? -26.429 10.545 18.918 1.00 60.09 122 PRO A N 1
ATOM 917 C CA . PRO A 1 122 ? -27.829 10.604 18.504 1.00 60.09 122 PRO A CA 1
ATOM 918 C C . PRO A 1 122 ? -28.753 9.902 19.510 1.00 60.09 122 PRO A C 1
ATOM 920 O O . PRO A 1 122 ? -28.282 8.971 20.210 1.00 60.09 122 PRO A O 1
#

Foldseek 3Di:
DVVVVVVCVVCVVVVVCVVVVDPPPCDPVNCCVVVLVVLLVVLQCLLCVLLPDPDDDDPVSVVLLVVLQVQLVVQLVVCVVVVNDDPSVSSNRSSNSSNVSSVVSSVVVVVVVVCVVVVPDD